Protein AF-A0ABD7G0N3-F1 (afdb_monomer_lite)

pLDDT: mean 83.33, std 10.99, range [57.75, 94.69]

Organism: Aeromonas hydrophila (NCBI:txid644)

Secondary structure (DSSP, 8-state):
---TT--STTTTSPPPP--SS---TT---HHHHHHHHHHHHHHH-------GGGHHHHHHHHHTGGG-TT--HHHHHHHHHHHHHHHHH-

Foldseek 3Di:
DPDPPPPPVVVVDDDPDPPDDPPPVPDDDPVRVVVVVVVVCVVPDDDDDDDPVCLVVVLVVLVCVVVDPPDDPVVVVVSVVVNVVSVVVD

Structure (mmCIF, N/CA/C/O backbone):
data_AF-A0ABD7G0N3-F1
#
_entry.id   AF-A0ABD7G0N3-F1
#
loop_
_atom_site.group_PDB
_atom_site.id
_atom_site.type_symbol
_atom_site.label_atom_id
_atom_site.label_alt_id
_atom_site.label_comp_id
_atom_site.label_asym_id
_atom_site.label_entity_id
_atom_site.label_seq_id
_atom_site.pdbx_PDB_ins_code
_atom_site.Cartn_x
_atom_site.Cartn_y
_atom_site.Cartn_z
_atom_site.occupancy
_atom_site.B_iso_or_equiv
_atom_site.auth_seq_id
_atom_site.auth_comp_id
_atom_site.auth_asym_id
_atom_site.auth_atom_id
_atom_site.pdbx_PDB_model_num
ATOM 1 N N . MET A 1 1 ? -34.291 1.698 63.878 1.00 57.75 1 MET A N 1
ATOM 2 C CA . MET A 1 1 ? -33.842 0.416 63.293 1.00 57.75 1 MET A CA 1
ATOM 3 C C . MET A 1 1 ? -34.429 0.343 61.892 1.00 57.75 1 MET A C 1
ATOM 5 O O . MET A 1 1 ? -35.611 0.624 61.767 1.00 57.75 1 MET A O 1
ATOM 9 N N . LYS A 1 2 ? -33.622 0.113 60.846 1.00 62.34 2 LYS A N 1
ATOM 10 C CA . LYS A 1 2 ? -34.157 -0.090 59.486 1.00 62.34 2 LYS A CA 1
ATOM 11 C C . LYS A 1 2 ? -34.850 -1.451 59.452 1.00 62.34 2 LYS A C 1
ATOM 13 O O . LYS A 1 2 ? -34.283 -2.409 59.973 1.00 62.34 2 LYS A O 1
ATOM 18 N N . ASP A 1 3 ? -36.059 -1.504 58.906 1.00 76.25 3 ASP A N 1
ATOM 19 C CA . ASP A 1 3 ? -36.821 -2.744 58.785 1.00 76.25 3 ASP A CA 1
ATOM 20 C C . ASP A 1 3 ? -36.119 -3.676 57.786 1.00 76.25 3 ASP A C 1
ATOM 22 O O . ASP A 1 3 ? -35.793 -3.277 56.669 1.00 76.25 3 ASP A O 1
ATOM 26 N N . ALA A 1 4 ? -35.825 -4.904 58.212 1.00 68.75 4 ALA A N 1
ATOM 27 C CA . ALA A 1 4 ? -35.102 -5.884 57.405 1.00 68.75 4 ALA A CA 1
ATOM 28 C C . ALA A 1 4 ? -35.966 -6.463 56.269 1.00 68.75 4 ALA A C 1
ATOM 30 O O . ALA A 1 4 ? -35.425 -7.035 55.322 1.00 68.75 4 ALA A O 1
ATOM 31 N N . ASN A 1 5 ? -37.292 -6.307 56.352 1.00 68.88 5 ASN A N 1
ATOM 32 C CA . ASN A 1 5 ? -38.241 -6.799 55.354 1.00 68.88 5 ASN A CA 1
ATOM 33 C C . ASN A 1 5 ? -38.750 -5.716 54.395 1.00 68.88 5 ASN A C 1
ATOM 35 O O . ASN A 1 5 ? -39.523 -6.028 53.487 1.00 68.88 5 ASN A O 1
ATOM 39 N N . ASP A 1 6 ? -38.288 -4.473 54.535 1.00 68.50 6 ASP A N 1
ATOM 40 C CA . ASP A 1 6 ? -38.609 -3.407 53.593 1.00 68.50 6 ASP A CA 1
ATOM 41 C C . ASP A 1 6 ? -37.776 -3.547 52.309 1.00 68.50 6 ASP A C 1
ATOM 43 O O . ASP A 1 6 ? -36.693 -2.982 52.147 1.00 68.50 6 ASP A O 1
ATOM 47 N N . LYS A 1 7 ? -38.294 -4.368 51.392 1.00 64.62 7 LYS A N 1
ATOM 48 C CA . LYS A 1 7 ? -37.731 -4.591 50.053 1.00 64.62 7 LYS A CA 1
ATOM 49 C C . LYS A 1 7 ? -38.294 -3.631 49.003 1.00 64.62 7 LYS A C 1
ATOM 51 O O . LYS A 1 7 ? -37.832 -3.664 47.871 1.00 64.62 7 LYS A O 1
ATOM 56 N N . GLN A 1 8 ? -39.294 -2.817 49.350 1.00 66.19 8 GLN A N 1
ATOM 57 C CA . GLN A 1 8 ? -40.024 -1.976 48.393 1.00 66.19 8 GLN A CA 1
ATOM 58 C C . GLN A 1 8 ? -39.498 -0.540 48.360 1.00 66.19 8 GLN A C 1
ATOM 60 O O . GLN A 1 8 ? -39.433 0.068 47.293 1.00 66.19 8 GLN A O 1
ATOM 65 N N . THR A 1 9 ? -39.046 -0.004 49.496 1.00 64.38 9 THR A N 1
ATOM 66 C CA . THR A 1 9 ? -38.546 1.377 49.568 1.00 64.38 9 THR A CA 1
ATOM 67 C C . THR A 1 9 ? -37.228 1.574 48.806 1.00 64.38 9 THR A C 1
ATOM 69 O O . THR A 1 9 ? -36.923 2.683 48.374 1.00 64.38 9 THR A O 1
ATOM 72 N N . ALA A 1 10 ? -36.452 0.508 48.582 1.00 60.84 10 ALA A N 1
ATOM 73 C CA . ALA A 1 10 ? -35.190 0.574 47.842 1.00 60.84 10 ALA A CA 1
ATOM 74 C C . ALA A 1 10 ? -35.371 0.879 46.341 1.00 60.84 10 ALA A C 1
ATOM 76 O O . ALA A 1 10 ? -34.535 1.581 45.774 1.00 60.84 10 ALA A O 1
ATOM 77 N N . ASP A 1 11 ? -36.463 0.413 45.726 1.00 61.94 11 ASP A N 1
ATOM 78 C CA . ASP A 1 11 ? -36.759 0.629 44.299 1.00 61.94 11 ASP A CA 1
ATOM 79 C C . ASP A 1 11 ? -37.343 2.023 44.012 1.00 61.94 11 ASP A C 1
ATOM 81 O O . ASP A 1 11 ? -37.276 2.517 42.886 1.00 61.94 11 ASP A O 1
ATOM 85 N N . LEU A 1 12 ? -37.889 2.686 45.036 1.00 68.31 12 LEU A N 1
ATOM 86 C CA . LEU A 1 12 ? -38.425 4.050 44.950 1.00 68.31 12 LEU A CA 1
ATOM 87 C C . LEU A 1 12 ? -37.332 5.126 45.037 1.00 68.31 12 LEU A C 1
ATOM 89 O O . LEU A 1 12 ? -37.594 6.302 44.773 1.00 68.31 12 LEU A O 1
ATOM 93 N N . LEU A 1 13 ? -36.107 4.745 45.409 1.00 72.38 13 LEU A N 1
ATOM 94 C CA . LEU A 1 13 ? -34.980 5.659 45.520 1.00 72.38 13 LEU A CA 1
ATOM 95 C C . LEU A 1 13 ? -34.163 5.647 44.219 1.00 72.38 13 LEU A C 1
ATOM 97 O O . LEU A 1 13 ? -33.778 4.577 43.744 1.00 72.38 13 LEU A O 1
ATOM 101 N N . PRO A 1 14 ? -33.828 6.818 43.644 1.00 71.81 14 PRO A N 1
ATOM 102 C CA . PRO A 1 14 ? -32.950 6.875 42.485 1.00 71.81 14 PRO A CA 1
ATOM 103 C C . PRO A 1 14 ? -31.624 6.186 42.815 1.00 71.81 14 PRO A C 1
ATOM 105 O O . PRO A 1 14 ? -30.900 6.623 43.715 1.00 71.81 14 PRO A O 1
ATOM 108 N N . MET A 1 15 ? -31.294 5.112 42.091 1.00 70.62 15 MET A N 1
ATOM 109 C CA . MET A 1 15 ? -30.033 4.413 42.312 1.00 70.62 15 MET A CA 1
ATOM 110 C C . MET A 1 15 ? -28.856 5.386 42.136 1.00 70.62 15 MET A C 1
ATOM 112 O O . MET A 1 15 ? -28.785 6.097 41.125 1.00 70.62 15 MET A O 1
ATOM 116 N N . PRO A 1 16 ? -27.906 5.431 43.088 1.00 69.25 16 PRO A N 1
ATOM 117 C CA . PRO A 1 16 ? -26.779 6.343 43.014 1.00 69.25 16 PRO A CA 1
ATOM 118 C C . PRO A 1 16 ? -25.960 6.043 41.757 1.00 69.25 16 PRO A C 1
ATOM 120 O O . PRO A 1 16 ? -25.464 4.932 41.554 1.00 69.25 16 PRO A O 1
ATOM 123 N N . LYS A 1 17 ? -25.817 7.055 40.896 1.00 68.62 17 LYS A N 1
ATOM 124 C CA . LYS A 1 17 ? -25.012 6.979 39.674 1.00 68.62 17 LYS A CA 1
ATOM 125 C C . LYS A 1 17 ? -23.614 6.476 40.042 1.00 68.62 17 LYS A C 1
ATOM 127 O O . LYS A 1 17 ? -22.961 7.076 40.899 1.00 68.62 17 LYS A O 1
ATOM 132 N N . LYS A 1 18 ? -23.164 5.379 39.413 1.00 72.62 18 LYS A N 1
ATOM 133 C CA . LYS A 1 18 ? -21.828 4.807 39.651 1.00 72.62 18 LYS A CA 1
ATOM 134 C C . LYS A 1 18 ? -20.790 5.928 39.559 1.00 72.62 18 LYS A C 1
ATOM 136 O O . LYS A 1 18 ? -20.631 6.545 38.505 1.00 72.62 18 LYS A O 1
ATOM 141 N N . ARG A 1 19 ? -20.130 6.222 40.682 1.00 69.38 19 ARG A N 1
ATOM 142 C CA . ARG A 1 19 ? -19.044 7.204 40.749 1.00 69.38 19 ARG A CA 1
ATOM 143 C C . ARG A 1 19 ? -17.895 6.693 39.884 1.00 69.38 19 ARG A C 1
ATOM 145 O O . ARG A 1 19 ? -17.470 5.552 40.038 1.00 69.38 19 ARG A O 1
ATOM 152 N N . GLY A 1 20 ? -17.424 7.517 38.957 1.00 75.19 20 GLY A N 1
ATOM 153 C CA . GLY A 1 20 ? -16.387 7.135 38.006 1.00 75.19 20 GLY A CA 1
ATOM 154 C C . GLY A 1 20 ? -16.290 8.111 36.842 1.00 75.19 20 GLY A C 1
ATOM 155 O O . GLY A 1 20 ? -16.901 9.182 36.858 1.00 75.19 20 GLY A O 1
ATOM 156 N N . ARG A 1 21 ? -15.498 7.738 35.832 1.00 64.06 21 ARG A N 1
ATOM 157 C CA . ARG A 1 21 ? -15.265 8.553 34.637 1.00 64.06 21 ARG A CA 1
ATOM 158 C C . ARG A 1 21 ? -16.610 8.953 34.017 1.00 64.06 21 ARG A C 1
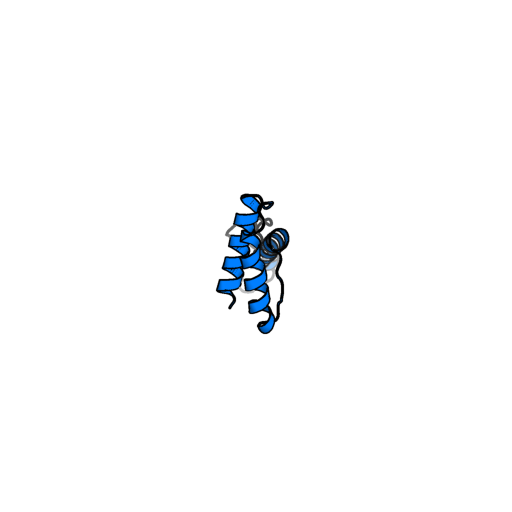ATOM 160 O O . ARG A 1 21 ? -17.442 8.070 33.802 1.00 64.06 21 ARG A O 1
ATOM 167 N N . PRO A 1 22 ? -16.837 10.242 33.708 1.00 66.44 22 PRO A N 1
ATOM 168 C CA . PRO A 1 22 ? -18.030 10.637 32.981 1.00 66.44 22 PRO A CA 1
ATOM 169 C C . PRO A 1 22 ? -18.116 9.799 31.706 1.00 66.44 22 PRO A C 1
ATOM 171 O O . PRO A 1 22 ? -17.118 9.638 30.997 1.00 66.44 22 PRO A O 1
ATOM 174 N N . ALA A 1 23 ? -19.304 9.264 31.421 1.00 63.44 23 ALA A N 1
ATOM 175 C CA . ALA A 1 23 ? -19.621 8.715 30.113 1.00 63.44 23 ALA A CA 1
ATOM 176 C C . ALA A 1 23 ? -19.671 9.895 29.137 1.00 63.44 23 ALA A C 1
ATOM 178 O O . ALA A 1 23 ? -20.729 10.396 28.772 1.00 63.44 23 ALA A O 1
ATOM 179 N N . THR A 1 24 ? -18.500 10.418 28.782 1.00 64.19 24 THR A N 1
ATOM 180 C CA . THR A 1 24 ? -18.341 11.316 27.655 1.00 64.19 24 THR A CA 1
ATOM 181 C C . THR A 1 24 ? -18.689 10.462 26.447 1.00 64.19 24 THR A C 1
ATOM 183 O O . THR A 1 24 ? -17.832 9.768 25.911 1.00 64.19 24 THR A O 1
ATOM 186 N N . GLY A 1 25 ? -19.963 10.446 26.040 1.00 66.88 25 GLY A N 1
ATOM 187 C CA . GLY A 1 25 ? -20.505 9.642 24.928 1.00 66.88 25 GLY A CA 1
ATOM 188 C C . GLY A 1 25 ? -19.877 9.925 23.554 1.00 66.88 25 GLY A C 1
ATOM 189 O O . GLY A 1 25 ? -20.424 9.553 22.529 1.00 66.88 25 GLY A O 1
ATOM 190 N N . LYS A 1 26 ? -18.731 10.608 23.544 1.00 72.12 26 LYS A N 1
ATOM 191 C CA . LYS A 1 26 ? -17.842 10.902 22.425 1.00 72.12 26 LYS A CA 1
ATOM 192 C C . LYS A 1 26 ? -16.654 9.931 22.344 1.00 72.12 26 LYS A C 1
ATOM 194 O O . LYS A 1 26 ? -15.892 9.987 21.386 1.00 72.12 26 LYS A O 1
ATOM 199 N N . ALA A 1 27 ? -16.430 9.089 23.357 1.00 80.06 27 ALA A N 1
ATOM 200 C CA . ALA A 1 27 ? -15.334 8.125 23.338 1.00 80.06 27 ALA A CA 1
ATOM 201 C C . ALA A 1 27 ? -15.664 6.957 22.398 1.00 80.06 27 ALA A C 1
ATOM 203 O O . ALA A 1 27 ? -16.584 6.187 22.664 1.00 80.06 27 ALA A O 1
ATOM 204 N N . LEU A 1 28 ? -14.881 6.811 21.325 1.00 85.12 28 LEU A N 1
ATOM 205 C CA . LEU A 1 28 ? -14.976 5.654 20.437 1.00 85.12 28 LEU A CA 1
ATOM 206 C C . LEU A 1 28 ? -14.643 4.367 21.197 1.00 85.12 28 LEU A C 1
ATOM 208 O O . LEU A 1 28 ? -13.655 4.308 21.943 1.00 85.12 28 LEU A O 1
ATOM 212 N N . THR A 1 29 ? -15.424 3.319 20.950 1.00 89.19 29 THR A N 1
ATOM 213 C CA . THR A 1 29 ? -15.097 1.967 21.409 1.00 89.19 29 THR A CA 1
ATOM 214 C C . THR A 1 29 ? -13.805 1.478 20.739 1.00 89.19 29 THR A C 1
ATOM 216 O O . THR A 1 29 ? -13.428 1.978 19.674 1.00 89.19 29 THR A O 1
ATOM 219 N N . PRO A 1 30 ? -13.103 0.484 21.311 1.00 89.62 30 PRO A N 1
ATOM 220 C CA . PRO A 1 30 ? -11.928 -0.105 20.666 1.00 89.62 30 PRO A CA 1
ATOM 221 C C . PRO A 1 30 ? -12.199 -0.571 19.224 1.00 89.62 30 PRO A C 1
ATOM 223 O O . PRO A 1 30 ? -11.406 -0.293 18.328 1.00 89.62 30 PRO A O 1
ATOM 226 N N . ALA A 1 31 ? -13.358 -1.191 18.978 1.00 91.88 31 ALA A N 1
ATOM 227 C CA . ALA A 1 31 ? -13.766 -1.629 17.644 1.00 91.88 31 ALA A CA 1
ATOM 228 C C . ALA A 1 31 ? -13.956 -0.452 16.673 1.00 91.88 31 ALA A C 1
ATOM 230 O O . ALA A 1 31 ? -13.480 -0.500 15.541 1.00 91.88 31 ALA A O 1
ATOM 231 N N . GLN A 1 32 ? -14.591 0.633 17.125 1.00 92.75 32 GLN A N 1
ATOM 232 C CA . GLN A 1 32 ? -14.773 1.838 16.312 1.00 92.75 32 GLN A CA 1
ATOM 233 C C . GLN A 1 32 ? -13.438 2.506 15.970 1.00 92.75 32 GLN A C 1
ATOM 235 O O . GLN A 1 32 ? -13.252 2.957 14.842 1.00 92.75 32 GLN A O 1
ATOM 240 N N . LYS A 1 33 ? -12.480 2.527 16.905 1.00 93.81 33 LYS A N 1
ATOM 241 C CA . LYS A 1 33 ? -11.121 3.015 16.628 1.00 93.81 33 LYS A CA 1
ATOM 242 C C . LYS A 1 33 ? -10.438 2.181 15.548 1.00 93.81 33 LYS A C 1
ATOM 244 O O . LYS A 1 33 ? -9.858 2.748 14.628 1.00 93.81 33 LYS A O 1
ATOM 249 N N . GLN A 1 34 ? -10.541 0.853 15.627 1.00 94.69 34 GLN A N 1
ATOM 250 C CA . GLN A 1 34 ? -9.956 -0.037 14.626 1.00 94.69 34 GLN A CA 1
ATOM 251 C C . GLN A 1 34 ? -10.607 0.139 13.249 1.00 94.69 34 GLN A C 1
ATOM 253 O O . GLN A 1 34 ? -9.907 0.145 12.240 1.00 94.69 34 GLN A O 1
ATOM 258 N N . ALA A 1 35 ? -11.931 0.303 13.197 1.00 93.38 35 ALA A N 1
ATOM 259 C CA . ALA A 1 35 ? -12.654 0.566 11.956 1.00 93.38 35 ALA A CA 1
ATOM 260 C C . ALA A 1 35 ? -12.224 1.900 11.326 1.00 93.38 35 ALA A C 1
ATOM 262 O O . ALA A 1 35 ? -11.886 1.933 10.147 1.00 93.38 35 ALA A O 1
ATOM 263 N N . ALA A 1 36 ? -12.143 2.971 12.124 1.00 93.25 36 ALA A N 1
ATOM 264 C CA . ALA A 1 36 ? -11.658 4.270 11.663 1.00 93.25 36 ALA A CA 1
ATOM 265 C C . ALA A 1 36 ? -10.201 4.205 11.177 1.00 93.25 36 ALA A C 1
ATOM 267 O O . ALA A 1 36 ? -9.854 4.826 10.178 1.00 93.25 36 ALA A O 1
ATOM 268 N N . TYR A 1 37 ? -9.349 3.428 11.851 1.00 94.00 37 TYR A N 1
ATOM 269 C CA . TYR A 1 37 ? -7.980 3.195 11.401 1.00 94.00 37 TYR A CA 1
ATOM 270 C C . TYR A 1 37 ? -7.941 2.474 10.048 1.00 94.00 37 TYR A C 1
ATOM 272 O O . TYR A 1 37 ? -7.272 2.940 9.133 1.00 94.00 37 TYR A O 1
ATOM 280 N N . ARG A 1 38 ? -8.702 1.383 9.879 1.00 92.25 38 ARG A N 1
ATOM 281 C CA . ARG A 1 38 ? -8.780 0.659 8.598 1.00 92.25 38 ARG A CA 1
ATOM 282 C C . ARG A 1 38 ? -9.309 1.539 7.465 1.00 92.25 38 ARG A C 1
ATOM 284 O O . ARG A 1 38 ? -8.782 1.446 6.365 1.00 92.25 38 ARG A O 1
ATOM 291 N N . ALA A 1 39 ? -10.291 2.400 7.739 1.00 92.38 39 ALA A N 1
ATOM 292 C CA . ALA A 1 39 ? -10.806 3.355 6.758 1.00 92.38 39 ALA A CA 1
ATOM 293 C C . ALA A 1 39 ? -9.710 4.324 6.286 1.00 92.38 39 ALA A C 1
ATOM 295 O O . ALA A 1 39 ? -9.466 4.428 5.090 1.00 92.38 39 ALA A O 1
ATOM 296 N N . ARG A 1 40 ? -8.959 4.927 7.219 1.00 93.62 40 ARG A N 1
ATOM 297 C CA . ARG A 1 40 ? -7.820 5.802 6.882 1.00 93.62 40 ARG A CA 1
ATOM 298 C C . ARG A 1 40 ? -6.728 5.082 6.100 1.00 93.62 40 ARG A C 1
ATOM 300 O O . ARG A 1 40 ? -6.115 5.675 5.222 1.00 93.62 40 ARG A O 1
ATOM 307 N N . GLN A 1 41 ? -6.456 3.818 6.425 1.00 92.19 41 GLN A N 1
ATOM 308 C CA . GLN A 1 41 ? -5.494 3.033 5.655 1.00 92.19 41 GLN A CA 1
ATOM 309 C C . GLN A 1 41 ? -6.005 2.811 4.229 1.00 92.19 41 GLN A C 1
ATOM 311 O O . GLN A 1 41 ? -5.264 3.075 3.296 1.00 92.19 41 GLN A O 1
ATOM 316 N N . ALA A 1 42 ? -7.271 2.426 4.053 1.00 89.31 42 ALA A N 1
ATOM 317 C CA . ALA A 1 42 ? -7.864 2.208 2.733 1.00 89.31 42 ALA A CA 1
ATOM 318 C C . ALA A 1 42 ? -7.925 3.477 1.860 1.00 89.31 42 ALA A C 1
ATOM 320 O O . ALA A 1 42 ? -7.866 3.372 0.642 1.00 89.31 42 ALA A O 1
ATOM 321 N N . GLU A 1 43 ? -8.015 4.667 2.462 1.00 93.00 43 GLU A N 1
ATOM 322 C CA . GLU A 1 43 ? -7.934 5.946 1.737 1.00 93.00 43 GLU A CA 1
ATOM 323 C C . GLU A 1 43 ? -6.532 6.220 1.170 1.00 93.00 43 GLU A C 1
ATOM 325 O O . GLU A 1 43 ? -6.404 6.867 0.135 1.00 93.00 43 GLU A O 1
ATOM 330 N N . ASN A 1 44 ? -5.481 5.733 1.837 1.00 91.69 44 ASN A N 1
ATOM 331 C CA . ASN A 1 44 ? -4.090 6.069 1.516 1.00 91.69 44 ASN A CA 1
ATOM 332 C C . ASN A 1 44 ? -3.302 4.914 0.887 1.00 91.69 44 ASN A C 1
ATOM 334 O O . ASN A 1 44 ? -2.207 5.133 0.371 1.00 91.69 44 ASN A O 1
ATOM 338 N N . THR A 1 45 ? -3.801 3.680 0.968 1.00 90.94 45 THR A N 1
ATOM 339 C CA . THR A 1 45 ? -3.077 2.494 0.516 1.00 90.94 45 THR A CA 1
ATOM 340 C C . THR A 1 45 ? -3.928 1.618 -0.387 1.00 90.94 45 THR A C 1
ATOM 342 O O . THR A 1 45 ? -5.110 1.373 -0.150 1.00 90.94 45 THR A O 1
ATOM 345 N N . VAL A 1 46 ? -3.284 1.089 -1.426 1.00 89.94 46 VAL A N 1
ATOM 346 C CA . VAL A 1 46 ? -3.864 0.080 -2.310 1.00 89.94 46 VAL A CA 1
ATOM 347 C C . VAL A 1 46 ? -3.263 -1.271 -1.937 1.00 89.94 46 VAL A C 1
ATOM 349 O O . VAL A 1 46 ? -2.045 -1.436 -1.930 1.00 89.94 46 VAL A O 1
ATOM 352 N N . THR A 1 47 ? -4.117 -2.242 -1.610 1.00 90.06 47 THR A N 1
ATOM 353 C CA . THR A 1 47 ? -3.699 -3.630 -1.367 1.00 90.06 47 THR A CA 1
ATOM 354 C C . THR A 1 47 ? -3.988 -4.453 -2.613 1.00 90.06 47 THR A C 1
ATOM 356 O O . THR A 1 47 ? -5.126 -4.479 -3.078 1.00 90.06 47 THR A O 1
ATOM 359 N N . VAL A 1 48 ? -2.972 -5.131 -3.146 1.00 89.69 48 VAL A N 1
ATOM 360 C CA . VAL A 1 48 ? -3.086 -5.948 -4.362 1.00 89.69 48 VAL A CA 1
ATOM 361 C C . VAL A 1 48 ? -2.682 -7.384 -4.047 1.00 89.69 48 VAL A C 1
ATOM 363 O O . VAL A 1 48 ? -1.723 -7.616 -3.313 1.00 89.69 48 VAL A O 1
ATOM 366 N N . THR A 1 49 ? -3.402 -8.355 -4.604 1.00 92.06 49 THR A N 1
ATOM 367 C CA . THR A 1 49 ? -3.034 -9.774 -4.535 1.00 92.06 49 THR A CA 1
ATOM 368 C C . THR A 1 49 ? -2.388 -10.184 -5.851 1.00 92.06 49 THR A C 1
ATOM 370 O O . THR A 1 49 ? -2.972 -9.988 -6.912 1.00 92.06 49 THR A O 1
ATOM 373 N N . ILE A 1 50 ? -1.178 -10.739 -5.779 1.00 90.75 50 ILE A N 1
ATOM 374 C CA . ILE A 1 50 ? -0.367 -11.137 -6.938 1.00 90.75 50 ILE A CA 1
ATOM 375 C C . ILE A 1 50 ? 0.107 -12.574 -6.711 1.00 90.75 50 ILE A C 1
ATOM 377 O O . ILE A 1 50 ? 0.452 -12.937 -5.582 1.00 90.75 50 ILE A O 1
ATOM 381 N N . ASN A 1 51 ? 0.143 -13.403 -7.759 1.00 93.38 51 ASN A N 1
ATOM 382 C CA . ASN A 1 51 ? 0.682 -14.754 -7.622 1.00 93.38 51 ASN A CA 1
ATOM 383 C C . ASN A 1 51 ? 2.187 -14.705 -7.358 1.00 93.38 51 ASN A C 1
ATOM 385 O O . ASN A 1 51 ? 2.927 -13.930 -7.964 1.00 93.38 51 ASN A O 1
ATOM 389 N N . ARG A 1 52 ? 2.677 -15.620 -6.518 1.00 90.31 52 ARG A N 1
ATOM 390 C CA . ARG A 1 52 ? 4.108 -15.683 -6.186 1.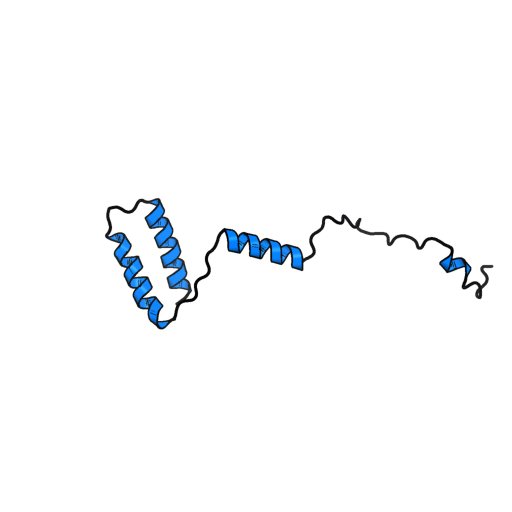00 90.31 52 ARG A CA 1
ATOM 391 C C . ARG A 1 52 ? 4.996 -15.941 -7.411 1.00 90.31 52 ARG A C 1
ATOM 393 O O . ARG A 1 52 ? 6.122 -15.456 -7.447 1.00 90.31 52 ARG A O 1
ATOM 400 N N . ALA A 1 53 ? 4.486 -16.660 -8.414 1.00 92.44 53 ALA A N 1
ATOM 401 C CA . ALA A 1 53 ? 5.192 -16.909 -9.672 1.00 92.44 53 ALA A CA 1
ATOM 402 C C . ALA A 1 53 ? 5.474 -15.617 -10.466 1.00 92.44 53 ALA A C 1
ATOM 404 O O . ALA A 1 53 ? 6.512 -15.513 -11.121 1.00 92.44 53 ALA A O 1
ATOM 405 N N . ASP A 1 54 ? 4.607 -14.610 -10.339 1.00 92.69 54 ASP A N 1
ATOM 406 C CA . ASP A 1 54 ? 4.671 -13.371 -11.121 1.00 92.69 54 ASP A CA 1
ATOM 407 C C . ASP A 1 54 ? 5.620 -12.329 -10.499 1.00 92.69 54 ASP A C 1
ATOM 409 O O . ASP A 1 54 ? 6.057 -11.394 -11.175 1.00 92.69 54 ASP A O 1
ATOM 413 N N . LEU A 1 55 ? 6.031 -12.510 -9.234 1.00 91.75 55 LEU A N 1
ATOM 414 C CA . LEU A 1 55 ? 6.930 -11.584 -8.527 1.00 91.75 55 LEU A CA 1
ATOM 415 C C . LEU A 1 55 ? 8.252 -11.354 -9.265 1.00 91.75 55 LEU A C 1
ATOM 417 O O . LEU A 1 55 ? 8.773 -10.239 -9.273 1.00 91.75 55 LEU A O 1
ATOM 421 N N . LYS A 1 56 ? 8.807 -12.394 -9.899 1.00 90.31 56 LYS A N 1
ATOM 422 C CA . LYS A 1 56 ? 10.070 -12.276 -10.641 1.00 90.31 56 LYS A CA 1
ATOM 423 C C . LYS A 1 56 ? 9.924 -11.363 -11.861 1.00 90.31 56 LYS A C 1
ATOM 425 O O . LYS A 1 56 ? 10.828 -10.578 -12.141 1.00 90.31 56 LYS A O 1
ATOM 430 N N . ALA A 1 57 ? 8.800 -11.459 -12.573 1.00 92.56 57 ALA A N 1
ATOM 431 C CA . ALA A 1 57 ? 8.515 -10.607 -13.722 1.00 92.56 57 ALA A CA 1
ATOM 432 C C . ALA A 1 57 ? 8.309 -9.150 -13.285 1.00 92.56 57 ALA A C 1
ATOM 434 O O . ALA A 1 57 ? 8.877 -8.247 -13.896 1.00 92.56 57 ALA A O 1
ATOM 435 N N . LEU A 1 58 ? 7.591 -8.934 -12.179 1.00 91.94 58 LEU A N 1
ATOM 436 C CA . LEU A 1 58 ? 7.356 -7.603 -11.624 1.00 91.94 58 LEU A CA 1
ATOM 437 C C . LEU A 1 58 ? 8.657 -6.912 -11.181 1.00 91.94 58 LEU A C 1
ATOM 439 O O . LEU A 1 58 ? 8.893 -5.768 -11.560 1.00 91.94 58 LEU A O 1
ATOM 443 N N . LYS A 1 59 ? 9.541 -7.620 -10.460 1.00 89.75 59 LYS A N 1
ATOM 444 C CA . LYS A 1 59 ? 10.873 -7.101 -10.084 1.00 89.75 59 LYS A CA 1
ATOM 445 C C . LYS A 1 59 ? 11.678 -6.670 -11.310 1.00 89.75 59 LYS A C 1
ATOM 447 O O . LYS A 1 59 ? 12.282 -5.604 -11.314 1.00 89.75 59 LYS A O 1
ATOM 452 N N . ARG A 1 60 ? 11.652 -7.481 -12.375 1.00 90.94 60 ARG A N 1
ATOM 453 C CA . ARG A 1 60 ? 12.348 -7.159 -13.627 1.00 90.94 60 ARG A CA 1
ATOM 454 C C . ARG A 1 60 ? 11.764 -5.925 -14.311 1.00 90.94 60 ARG A C 1
ATOM 456 O O . ARG A 1 60 ? 12.530 -5.118 -14.817 1.00 90.94 60 ARG A O 1
ATOM 463 N N . ALA A 1 61 ? 10.440 -5.789 -14.343 1.00 90.88 61 ALA A N 1
ATOM 464 C CA . ALA A 1 61 ? 9.786 -4.632 -14.944 1.00 90.88 61 ALA A CA 1
ATOM 465 C C . ALA A 1 61 ? 10.165 -3.332 -14.221 1.00 90.88 61 ALA A C 1
ATOM 467 O O . ALA A 1 61 ? 10.480 -2.352 -14.885 1.00 90.88 61 ALA A O 1
ATOM 468 N N . ILE A 1 62 ? 10.207 -3.345 -12.885 1.00 90.12 62 ILE A N 1
ATOM 469 C CA . ILE A 1 62 ? 10.569 -2.168 -12.084 1.00 90.12 62 ILE A CA 1
ATOM 470 C C . ILE A 1 62 ? 12.038 -1.786 -12.277 1.00 90.12 62 ILE A C 1
ATOM 472 O O . ILE A 1 62 ? 12.326 -0.618 -12.500 1.00 90.12 62 ILE A O 1
ATOM 476 N N . ALA A 1 63 ? 12.952 -2.760 -12.305 1.00 87.56 63 ALA A N 1
ATOM 477 C CA . ALA A 1 63 ? 14.372 -2.499 -12.557 1.00 87.56 63 ALA A CA 1
ATOM 478 C C . ALA A 1 63 ? 14.644 -1.888 -13.947 1.00 87.56 63 ALA A C 1
ATOM 480 O O . ALA A 1 63 ? 15.656 -1.226 -14.155 1.00 87.56 63 ALA A O 1
ATOM 481 N N . LEU A 1 64 ? 13.754 -2.105 -14.924 1.00 88.31 64 LEU A N 1
ATOM 482 C CA . LEU A 1 64 ? 13.867 -1.452 -16.229 1.00 88.31 64 LEU A CA 1
ATOM 483 C C . LEU A 1 64 ? 13.472 0.028 -16.178 1.00 88.31 64 LEU A C 1
ATOM 485 O O . LEU A 1 64 ? 13.796 0.765 -17.109 1.00 88.31 64 LEU A O 1
ATOM 489 N N . VAL A 1 65 ? 12.791 0.474 -15.116 1.00 85.25 65 VAL A N 1
ATOM 490 C CA . VAL A 1 65 ? 12.284 1.842 -15.045 1.00 85.25 65 VAL A CA 1
ATOM 491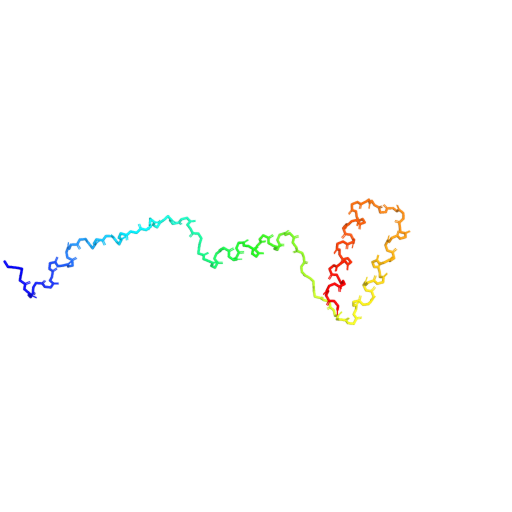 C C . VAL A 1 65 ? 13.408 2.874 -14.885 1.00 85.25 65 VAL A C 1
ATOM 493 O O . VAL A 1 65 ? 13.305 3.998 -15.379 1.00 85.25 65 VAL A O 1
ATOM 496 N N . ASP A 1 66 ? 14.537 2.470 -14.303 1.00 79.62 66 ASP A N 1
ATOM 497 C CA . ASP A 1 66 ? 15.711 3.333 -14.140 1.00 79.62 66 ASP A CA 1
ATOM 498 C C . ASP A 1 66 ? 16.259 3.866 -15.470 1.00 79.62 66 ASP A C 1
ATOM 500 O O . ASP A 1 66 ? 16.832 4.959 -15.509 1.00 79.62 66 ASP A O 1
ATOM 504 N N . PHE A 1 67 ? 16.029 3.135 -16.566 1.00 86.62 67 PHE A N 1
ATOM 505 C CA . PHE A 1 67 ? 16.517 3.473 -17.902 1.00 86.62 67 PHE A CA 1
ATOM 506 C C . PHE A 1 67 ? 15.642 4.474 -18.660 1.00 86.62 67 PHE A C 1
ATOM 508 O O . PHE A 1 67 ? 16.055 4.927 -19.728 1.00 86.62 67 PHE A O 1
ATOM 515 N N . PHE A 1 68 ? 14.460 4.840 -18.157 1.00 88.06 68 PHE A N 1
ATOM 516 C CA . PHE A 1 68 ? 13.641 5.857 -18.816 1.00 88.06 68 PHE A CA 1
ATOM 517 C C . PHE A 1 68 ? 14.070 7.249 -18.335 1.00 88.06 68 PHE A C 1
ATOM 519 O O . PHE A 1 68 ? 13.913 7.568 -17.152 1.00 88.06 68 PHE A O 1
ATOM 526 N N . PRO A 1 69 ? 14.613 8.102 -19.221 1.00 86.19 69 PRO A N 1
ATOM 527 C CA . PRO A 1 69 ? 15.090 9.430 -18.841 1.00 86.19 69 PRO A CA 1
ATOM 528 C C . PRO A 1 69 ? 13.948 10.401 -18.512 1.00 86.19 69 PRO A C 1
ATOM 530 O O . PRO A 1 69 ? 14.185 11.4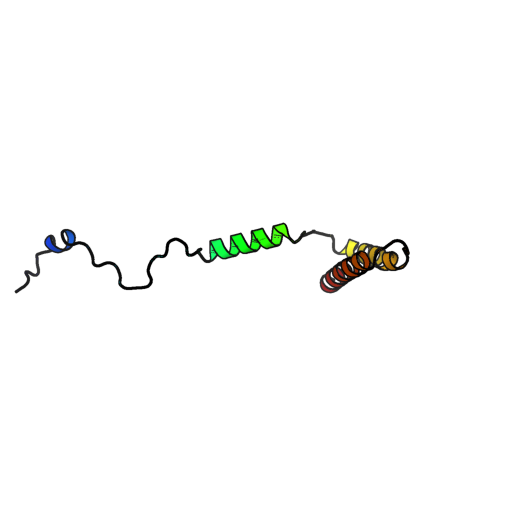03 -17.849 1.00 86.19 69 PRO A O 1
ATOM 533 N N . GLU A 1 70 ? 12.722 10.102 -18.945 1.00 92.06 70 GLU A N 1
ATOM 534 C CA . GLU A 1 70 ? 11.551 10.970 -18.774 1.00 92.06 70 GLU A CA 1
ATOM 535 C C . GLU A 1 70 ? 10.974 10.963 -17.351 1.00 92.06 70 GLU A C 1
ATOM 537 O O . GLU A 1 70 ? 10.210 11.862 -17.010 1.00 92.06 70 GLU A O 1
ATOM 542 N N . LEU A 1 71 ? 11.347 9.992 -16.506 1.00 89.19 71 LEU A N 1
ATOM 543 C CA . LEU A 1 71 ? 10.865 9.956 -15.127 1.00 89.19 71 LEU A CA 1
ATOM 544 C C . LEU A 1 71 ? 11.469 11.072 -14.282 1.00 89.19 71 LEU A C 1
ATOM 546 O O . LEU A 1 71 ? 12.696 11.197 -14.163 1.00 89.19 71 LEU A O 1
ATOM 550 N N . SER A 1 72 ? 10.579 11.787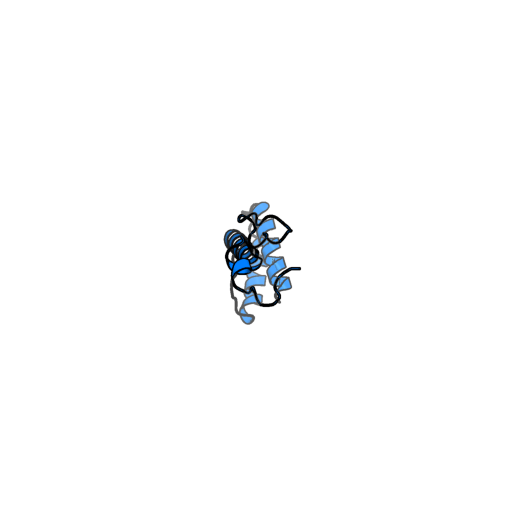 -13.602 1.00 92.12 72 SER A N 1
ATOM 551 C CA . SER A 1 72 ? 10.914 12.756 -12.567 1.00 92.12 72 SER A CA 1
ATOM 552 C C . SER A 1 72 ? 11.552 12.089 -11.343 1.00 92.12 72 SER A C 1
ATOM 554 O O . SER A 1 72 ? 11.424 10.883 -11.110 1.00 92.12 72 SER A O 1
ATOM 556 N N . THR A 1 73 ? 12.237 12.887 -10.524 1.00 90.25 73 THR A N 1
ATOM 557 C CA . THR A 1 73 ? 12.824 12.425 -9.257 1.00 90.25 73 THR A CA 1
ATOM 558 C C . THR A 1 73 ? 11.767 11.818 -8.330 1.00 90.25 73 THR A C 1
ATOM 560 O O . THR A 1 73 ? 11.994 10.752 -7.763 1.00 90.25 73 THR A O 1
ATOM 563 N N . ASP A 1 74 ? 10.588 12.438 -8.244 1.00 92.06 74 ASP A N 1
ATOM 564 C CA . ASP A 1 74 ? 9.498 11.983 -7.376 1.00 92.06 74 ASP A CA 1
ATOM 565 C C . ASP A 1 74 ? 8.957 10.610 -7.802 1.00 92.06 74 ASP A C 1
ATOM 567 O O . ASP A 1 74 ? 8.681 9.750 -6.961 1.00 92.06 74 ASP A O 1
ATOM 571 N N . GLU A 1 75 ? 8.839 10.368 -9.111 1.00 91.44 75 GLU A N 1
ATOM 572 C CA . GLU A 1 75 ? 8.410 9.069 -9.637 1.00 91.44 75 GLU A CA 1
ATOM 573 C C . GLU A 1 75 ? 9.461 7.983 -9.378 1.00 91.44 75 GLU A C 1
ATOM 575 O O . GLU A 1 75 ? 9.106 6.861 -9.012 1.00 91.44 75 GLU A O 1
ATOM 580 N N . ARG A 1 76 ? 10.754 8.315 -9.487 1.00 89.62 76 ARG A N 1
ATOM 581 C CA . ARG A 1 76 ? 11.852 7.391 -9.151 1.00 89.62 76 ARG A CA 1
ATOM 582 C C . ARG A 1 76 ? 11.828 7.008 -7.676 1.00 89.62 76 ARG A C 1
ATOM 584 O O . ARG A 1 76 ? 11.924 5.828 -7.341 1.00 89.62 76 ARG A O 1
ATOM 591 N N . GLU A 1 77 ? 11.629 7.977 -6.786 1.00 91.62 77 GLU A N 1
ATOM 592 C CA . GLU A 1 77 ? 11.474 7.699 -5.357 1.00 91.62 77 GLU A CA 1
ATOM 593 C C . GLU A 1 77 ? 10.231 6.851 -5.067 1.00 91.62 77 GLU A C 1
ATOM 595 O O . GLU A 1 77 ? 10.276 5.928 -4.248 1.00 91.62 77 GLU A O 1
ATOM 600 N N . ALA A 1 78 ? 9.112 7.133 -5.742 1.00 91.88 78 ALA A N 1
ATOM 601 C CA . ALA A 1 78 ? 7.899 6.336 -5.612 1.00 91.88 78 ALA A CA 1
ATOM 602 C C . ALA A 1 78 ? 8.136 4.877 -6.024 1.00 91.88 78 ALA A C 1
ATOM 604 O O . ALA A 1 78 ? 7.749 3.965 -5.291 1.00 91.88 78 ALA A O 1
ATOM 605 N N . LEU A 1 79 ? 8.823 4.648 -7.141 1.00 91.50 79 LEU A N 1
ATOM 606 C CA . LEU A 1 79 ? 9.155 3.308 -7.620 1.00 91.50 79 LEU A CA 1
ATOM 607 C C . LEU A 1 79 ? 10.139 2.583 -6.707 1.00 91.50 79 LEU A C 1
ATOM 609 O O . LEU A 1 79 ? 9.945 1.398 -6.456 1.00 91.50 79 LEU A O 1
ATOM 613 N N . SER A 1 80 ? 11.111 3.286 -6.122 1.00 90.38 80 SER A N 1
ATOM 614 C CA . SER A 1 80 ? 12.019 2.704 -5.126 1.00 90.38 80 SER A CA 1
ATOM 615 C C . SER A 1 80 ? 11.269 2.190 -3.886 1.00 90.38 80 SER A C 1
ATOM 617 O O . SER A 1 80 ? 11.569 1.108 -3.362 1.00 90.38 80 SER A O 1
ATOM 619 N N . ARG A 1 81 ? 10.225 2.908 -3.438 1.00 92.00 81 ARG A N 1
ATOM 620 C CA . ARG A 1 81 ? 9.340 2.432 -2.356 1.00 92.00 81 ARG A CA 1
ATOM 621 C C . ARG A 1 81 ? 8.584 1.163 -2.757 1.00 92.00 81 ARG A C 1
ATOM 623 O O . ARG A 1 81 ? 8.484 0.239 -1.949 1.00 92.00 81 ARG A O 1
ATOM 630 N N . VAL A 1 82 ? 8.078 1.094 -3.992 1.00 91.69 82 VAL A N 1
ATOM 631 C CA . VAL A 1 82 ? 7.376 -0.093 -4.514 1.00 91.69 82 VAL A CA 1
ATOM 632 C C . VAL A 1 82 ? 8.327 -1.283 -4.649 1.00 91.69 82 VAL A C 1
ATOM 634 O O . VAL A 1 82 ? 7.999 -2.386 -4.214 1.00 91.69 82 VAL A O 1
ATOM 637 N N . GLU A 1 83 ? 9.522 -1.060 -5.188 1.00 90.25 83 GLU A N 1
ATOM 638 C CA . GLU A 1 83 ? 10.565 -2.073 -5.323 1.00 90.25 83 GLU A CA 1
ATOM 639 C C . GLU A 1 83 ? 10.922 -2.677 -3.958 1.00 90.25 83 GLU A C 1
ATOM 641 O O . GLU A 1 83 ? 10.887 -3.898 -3.782 1.00 90.25 83 GLU A O 1
ATOM 646 N N . SER A 1 84 ? 11.174 -1.821 -2.963 1.00 89.88 84 SER A N 1
ATOM 647 C CA . SER A 1 84 ? 11.482 -2.233 -1.590 1.00 89.88 84 SER A CA 1
ATOM 648 C C . SER A 1 84 ? 10.369 -3.094 -0.982 1.00 89.88 84 SER A C 1
ATOM 650 O O . SER A 1 84 ? 10.647 -4.139 -0.390 1.00 89.88 84 SER A O 1
ATOM 652 N N . ALA A 1 85 ? 9.102 -2.705 -1.169 1.00 90.31 85 ALA A N 1
ATOM 653 C CA . ALA A 1 85 ? 7.952 -3.476 -0.694 1.00 90.31 85 ALA A CA 1
ATOM 654 C C . ALA A 1 85 ? 7.861 -4.863 -1.359 1.00 90.31 85 ALA A C 1
ATOM 656 O O . ALA A 1 85 ? 7.574 -5.860 -0.695 1.00 90.31 85 ALA A O 1
ATOM 657 N N . ILE A 1 86 ? 8.162 -4.953 -2.656 1.00 89.38 86 ILE A N 1
ATOM 658 C CA . ILE A 1 86 ? 8.165 -6.218 -3.405 1.00 89.38 86 ILE A CA 1
ATOM 659 C C . ILE A 1 86 ? 9.329 -7.121 -2.978 1.00 89.38 86 ILE A C 1
ATOM 661 O O . ILE A 1 86 ? 9.175 -8.345 -2.945 1.00 89.38 86 ILE A O 1
ATOM 665 N N . TYR A 1 87 ? 10.493 -6.559 -2.635 1.00 84.31 87 TYR A N 1
ATOM 666 C CA . TYR A 1 87 ? 11.602 -7.342 -2.084 1.00 84.31 87 TYR A CA 1
ATOM 667 C C . TYR A 1 87 ? 11.294 -7.906 -0.700 1.00 84.31 87 TYR A C 1
ATOM 669 O O . TYR A 1 87 ? 11.631 -9.060 -0.460 1.00 84.31 87 TYR A O 1
ATOM 677 N N . GLN A 1 88 ? 10.622 -7.148 0.170 1.00 85.19 88 GLN A N 1
ATOM 678 C CA . GLN A 1 88 ? 10.220 -7.625 1.499 1.00 85.19 88 GLN A CA 1
ATOM 679 C C . GLN A 1 88 ? 9.149 -8.725 1.454 1.00 85.19 88 GLN A C 1
ATOM 681 O O . GLN A 1 88 ? 9.048 -9.519 2.385 1.00 85.19 88 GLN A O 1
ATOM 686 N N . ALA A 1 89 ? 8.343 -8.776 0.390 1.00 78.38 89 ALA A N 1
ATOM 687 C CA . ALA A 1 89 ? 7.273 -9.760 0.234 1.00 78.38 89 ALA A CA 1
ATOM 688 C C . ALA A 1 89 ? 7.740 -11.140 -0.280 1.00 78.38 89 ALA A C 1
ATOM 690 O O . ALA A 1 89 ? 6.963 -12.097 -0.224 1.00 78.38 89 ALA A O 1
ATOM 691 N N . GLY A 1 90 ? 8.952 -11.240 -0.842 1.00 66.38 90 GLY A N 1
ATOM 692 C CA . GLY A 1 90 ? 9.468 -12.445 -1.513 1.00 66.38 90 GLY A CA 1
ATOM 693 C C . GLY A 1 90 ? 10.297 -13.339 -0.611 1.00 66.38 90 GLY A C 1
ATOM 694 O O . GLY A 1 90 ? 10.061 -14.572 -0.676 1.00 66.38 90 GLY A O 1
#

Radius of gyration: 30.26 Å; chains: 1; bounding box: 56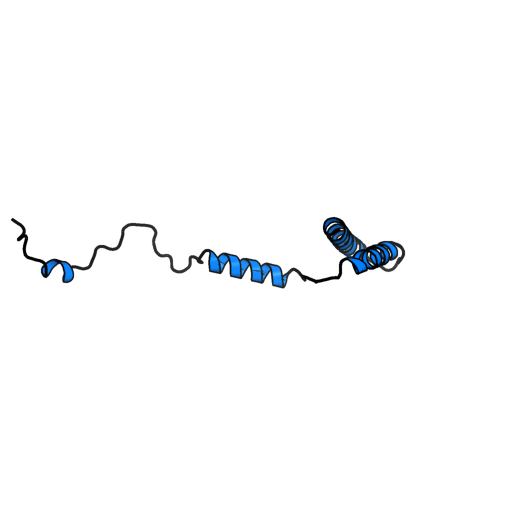×30×82 Å

Sequence (90 aa):
MKDANDKQTADLLPMPKKRGRPATGKALTPAQKQAAYRARQAENTVTVTINRADLKALKRAIALVDFFPELSTDEREALSRVESAIYQAG